Protein AF-A0A854QNI0-F1 (afdb_monomer_lite)

Sequence (153 aa):
MSVNAQESQTTGVLEGHHHAGPNPSSSSNSIASQPNSASGSGDLVQLEALVYKMDRDVGDVLELWDEYIVGRNGRLPVREMSSRNEFRKNEAEKNMFSRRKPIYEAIRELARGMNMSEREAAGLIEEYRTKNSMGLNKLSNVVKDDVKNMIVH

Radius of gyration: 31.99 Å; chains: 1; bounding box: 80×81×41 Å

pLDDT: mean 78.29, std 22.83, range [37.44, 98.56]

Foldseek 3Di:
DDDDDDDDDDDDDDDYDDDDDDDDDDDDDDDDDDDDDDPDPDPCVPVVPQPLAQDPPQFALLSLQCLQPPNDDSHHHPVVSVVDPVNVVDVVRVVVCLQSVLSVVLLVVLCVLVVHDSNVSSVVLRVVCVVVVHGSSRCSVCSVVVSVVVSVD

Structure (mmCIF, N/CA/C/O backbone):
data_AF-A0A854QNI0-F1
#
_entry.id   AF-A0A854QNI0-F1
#
loop_
_atom_site.group_PDB
_atom_site.id
_atom_site.type_symbol
_atom_site.label_atom_id
_atom_site.label_alt_id
_atom_site.label_comp_id
_atom_site.label_asym_id
_atom_site.label_entity_id
_atom_site.label_seq_id
_atom_site.pdbx_PDB_ins_code
_atom_site.Cartn_x
_atom_site.Cartn_y
_atom_site.Cartn_z
_atom_site.occupancy
_atom_site.B_iso_or_equiv
_atom_site.auth_seq_id
_atom_site.auth_comp_id
_atom_site.auth_asym_id
_atom_site.auth_atom_id
_atom_site.pdbx_PDB_model_num
ATOM 1 N N . MET A 1 1 ? -42.901 -54.020 25.909 1.00 39.03 1 MET A N 1
ATOM 2 C CA . MET A 1 1 ? -43.276 -55.201 25.103 1.00 39.03 1 MET A CA 1
ATOM 3 C C . MET A 1 1 ? -42.671 -55.006 23.720 1.00 39.03 1 MET A C 1
ATOM 5 O O . MET A 1 1 ? -42.868 -53.927 23.184 1.00 39.03 1 MET A O 1
ATOM 9 N N . SER A 1 2 ? -41.892 -55.920 23.142 1.00 45.19 2 SER A N 1
ATOM 10 C CA . SER A 1 2 ? -41.298 -57.144 23.708 1.00 45.19 2 SER A CA 1
ATOM 11 C C . SER A 1 2 ? -39.979 -57.477 22.992 1.00 45.19 2 SER A C 1
ATOM 13 O O . SER A 1 2 ? -39.689 -56.926 21.936 1.00 45.19 2 SER A O 1
ATOM 15 N N . VAL A 1 3 ? -39.178 -58.342 23.615 1.00 50.09 3 VAL A N 1
ATOM 16 C CA . VAL A 1 3 ? -37.849 -58.791 23.162 1.00 50.09 3 VAL A CA 1
ATOM 17 C C . VAL A 1 3 ? -37.881 -59.676 21.910 1.00 50.09 3 VAL A C 1
ATOM 19 O O . VAL A 1 3 ? -38.854 -60.399 21.711 1.00 50.09 3 VAL A O 1
ATOM 22 N N . ASN A 1 4 ? -36.793 -59.642 21.125 1.00 41.09 4 ASN A N 1
ATOM 23 C CA . ASN A 1 4 ? -36.002 -60.800 20.648 1.00 41.09 4 ASN A CA 1
ATOM 24 C C . ASN A 1 4 ? -34.802 -60.286 19.793 1.00 41.09 4 ASN A C 1
ATOM 26 O O . ASN A 1 4 ? -34.930 -59.223 19.194 1.00 41.09 4 ASN A O 1
ATOM 30 N N . ALA A 1 5 ? -33.571 -60.833 19.770 1.00 47.53 5 ALA A N 1
ATOM 31 C CA . ALA A 1 5 ? -33.043 -62.212 19.885 1.00 47.53 5 ALA A CA 1
ATOM 32 C C . ALA A 1 5 ? -33.348 -63.081 18.639 1.00 47.53 5 ALA A C 1
ATOM 34 O O . ALA A 1 5 ? -34.475 -63.065 18.166 1.00 47.53 5 ALA A O 1
ATOM 35 N N . GLN A 1 6 ? -32.452 -63.870 18.032 1.00 45.09 6 GLN A N 1
ATOM 36 C CA . GLN A 1 6 ? -31.027 -64.231 18.234 1.00 45.09 6 GLN A CA 1
ATOM 37 C C . GLN A 1 6 ? -30.493 -64.725 16.837 1.00 45.09 6 GLN A C 1
ATOM 39 O O . GLN A 1 6 ? -31.279 -64.728 15.893 1.00 45.09 6 GLN A O 1
ATOM 44 N N . GLU A 1 7 ? -29.241 -65.109 16.532 1.00 42.62 7 GLU A N 1
ATOM 45 C CA . GLU A 1 7 ? -28.044 -65.489 17.309 1.00 42.62 7 GLU A CA 1
ATOM 46 C C . GLU A 1 7 ? -26.734 -65.409 16.451 1.00 42.62 7 GLU A C 1
ATOM 48 O O . GLU A 1 7 ? -26.784 -65.006 15.294 1.00 42.62 7 GLU A O 1
ATOM 53 N N . SER A 1 8 ? -25.578 -65.765 17.045 1.00 48.47 8 SER A N 1
ATOM 54 C CA . SER A 1 8 ? -24.508 -66.717 16.615 1.00 48.47 8 SER A CA 1
ATOM 55 C C . SER A 1 8 ? -24.383 -67.238 15.154 1.00 48.47 8 SER A C 1
ATOM 57 O O . SER A 1 8 ? -25.345 -67.258 14.405 1.00 48.47 8 SER A O 1
ATOM 59 N N . GLN A 1 9 ? -23.247 -67.775 14.661 1.00 46.66 9 GLN A N 1
ATOM 60 C CA . GLN A 1 9 ? -21.956 -68.257 15.232 1.00 46.66 9 GLN A CA 1
ATOM 61 C C . GLN A 1 9 ? -20.886 -68.341 14.082 1.00 46.66 9 GLN A C 1
ATOM 63 O O . GLN A 1 9 ? -21.253 -68.091 12.940 1.00 46.66 9 GLN A O 1
ATOM 68 N N . THR A 1 10 ? -19.586 -68.684 14.210 1.00 45.28 10 THR A N 1
ATOM 69 C CA . THR A 1 10 ? -18.727 -69.149 15.329 1.00 45.28 10 THR A CA 1
ATOM 70 C C . THR A 1 10 ? -17.232 -68.735 15.158 1.00 45.28 10 THR A C 1
ATOM 72 O O . THR A 1 10 ? -16.897 -67.866 14.361 1.00 45.28 10 THR A O 1
ATOM 75 N N . THR A 1 11 ? -16.349 -69.344 15.954 1.00 44.62 11 THR A N 1
ATOM 76 C CA . THR A 1 11 ? -14.895 -69.190 16.187 1.00 44.62 11 THR A CA 1
ATOM 77 C C . THR A 1 11 ? -13.899 -69.761 15.151 1.00 44.62 11 THR A C 1
ATOM 79 O O . THR A 1 11 ? -14.118 -70.859 14.644 1.00 44.62 11 THR A O 1
ATOM 82 N N . GLY A 1 12 ? -12.680 -69.184 15.100 1.00 42.84 12 GLY A N 1
ATOM 83 C CA . GLY A 1 12 ? -11.448 -69.936 15.456 1.00 42.84 12 GLY A CA 1
ATOM 84 C C . GLY A 1 12 ? -10.191 -69.835 14.551 1.00 42.84 12 GLY A C 1
ATOM 85 O O . GLY A 1 12 ? -10.319 -69.507 13.379 1.00 42.84 12 GLY A O 1
ATOM 86 N N . VAL A 1 13 ? -8.956 -70.154 15.006 1.00 43.66 13 VAL A N 1
ATOM 87 C CA . VAL A 1 13 ? -8.365 -70.150 16.377 1.00 43.66 13 VAL A CA 1
ATOM 88 C C . VAL A 1 13 ? -6.818 -70.383 16.341 1.00 43.66 13 VAL A C 1
ATOM 90 O O . VAL A 1 13 ? -6.380 -71.190 15.530 1.00 43.66 13 VAL A O 1
ATOM 93 N N . LEU A 1 14 ? -6.040 -69.766 17.263 1.00 45.09 14 LEU A N 1
ATOM 94 C CA . LEU A 1 14 ? -4.629 -70.067 17.684 1.00 45.09 14 LEU A CA 1
ATOM 95 C C . LEU A 1 14 ? -3.472 -70.027 16.629 1.00 45.09 14 LEU A C 1
ATOM 97 O O . LEU A 1 14 ? -3.717 -70.091 15.433 1.00 45.09 14 LEU A O 1
ATOM 101 N N . GLU A 1 15 ? -2.166 -69.994 16.975 1.00 38.88 15 GLU A N 1
ATOM 102 C CA . GLU A 1 15 ? -1.412 -69.294 18.053 1.00 38.88 15 GLU A CA 1
ATOM 103 C C . GLU A 1 15 ? 0.129 -69.366 17.827 1.00 38.88 15 GLU A C 1
ATOM 105 O O . GLU A 1 15 ? 0.648 -70.429 17.502 1.00 38.88 15 GLU A O 1
ATOM 110 N N . GLY A 1 16 ? 0.857 -68.274 18.129 1.00 37.44 16 GLY A N 1
ATOM 111 C CA . GLY A 1 16 ? 2.235 -68.295 18.675 1.00 37.44 16 GLY A CA 1
ATOM 112 C C . GLY A 1 16 ? 3.420 -68.671 17.758 1.00 37.44 16 GLY A C 1
ATOM 113 O O . GLY A 1 16 ? 3.246 -68.995 16.591 1.00 37.44 16 GLY A O 1
ATOM 114 N N . HIS A 1 17 ? 4.676 -68.639 18.231 1.00 44.81 17 HIS A N 1
ATOM 115 C CA . HIS A 1 17 ? 5.286 -67.826 19.308 1.00 44.81 17 HIS A CA 1
ATOM 116 C C . HIS A 1 17 ? 6.841 -67.926 19.238 1.00 44.81 17 HIS A C 1
ATOM 118 O O . HIS A 1 17 ? 7.368 -68.724 18.475 1.00 44.81 17 HIS A O 1
ATOM 124 N N . HIS A 1 18 ? 7.554 -67.111 20.035 1.00 41.56 18 HIS A N 1
ATOM 125 C CA . HIS A 1 18 ? 8.967 -67.217 20.483 1.00 41.56 18 HIS A CA 1
ATOM 126 C C . HIS A 1 18 ? 10.091 -67.751 19.549 1.00 41.56 18 HIS A C 1
ATOM 128 O O . HIS A 1 18 ? 10.127 -68.915 19.184 1.00 41.56 18 HIS A O 1
ATOM 134 N N . HIS A 1 19 ? 11.168 -66.967 19.383 1.00 44.22 19 HIS A N 1
ATOM 135 C CA . HIS A 1 19 ? 12.467 -67.249 20.034 1.00 44.22 19 HIS A CA 1
ATOM 136 C C . HIS A 1 19 ? 13.478 -66.105 19.819 1.00 44.22 19 HIS A C 1
ATOM 138 O O . HIS A 1 19 ? 13.426 -65.394 18.820 1.00 44.22 19 HIS A O 1
ATOM 144 N N . ALA A 1 20 ? 14.418 -65.943 20.755 1.00 46.78 20 ALA A N 1
ATOM 145 C CA . ALA A 1 20 ? 15.547 -65.016 20.653 1.00 46.78 20 ALA A CA 1
ATOM 146 C C . ALA A 1 20 ? 16.868 -65.742 20.963 1.00 46.78 20 ALA A C 1
ATOM 148 O O . ALA A 1 20 ? 16.899 -66.631 21.815 1.00 46.78 20 ALA A O 1
ATOM 149 N N . GLY A 1 21 ? 17.953 -65.351 20.289 1.00 38.84 21 GLY A N 1
ATOM 150 C CA . GLY A 1 21 ? 19.297 -65.902 20.486 1.00 38.84 21 GLY A CA 1
ATOM 151 C C . GLY A 1 21 ? 20.326 -65.206 19.578 1.00 38.84 21 GLY A C 1
ATOM 152 O O . GLY A 1 21 ? 20.059 -65.080 18.384 1.00 38.84 21 GLY A O 1
ATOM 153 N N . PRO A 1 22 ? 21.466 -64.713 20.101 1.00 67.00 22 PRO A N 1
ATOM 154 C CA . PRO A 1 22 ? 22.460 -63.983 19.313 1.00 67.00 22 PRO A CA 1
ATOM 155 C C . PRO A 1 22 ? 23.631 -64.869 18.860 1.00 67.00 22 PRO A C 1
ATOM 157 O O . PRO A 1 22 ? 23.987 -65.827 19.542 1.00 67.00 22 PRO A O 1
ATOM 160 N N . ASN A 1 23 ? 24.326 -64.467 17.790 1.00 46.41 23 ASN A N 1
ATOM 161 C CA . ASN A 1 23 ? 25.773 -64.689 17.677 1.00 46.41 23 ASN A CA 1
ATOM 162 C C . ASN A 1 23 ? 26.413 -63.672 16.701 1.00 46.41 23 ASN A C 1
ATOM 164 O O . ASN A 1 23 ? 25.773 -63.332 15.704 1.00 46.41 23 ASN A O 1
ATOM 168 N N . PRO A 1 24 ? 27.639 -63.168 16.945 1.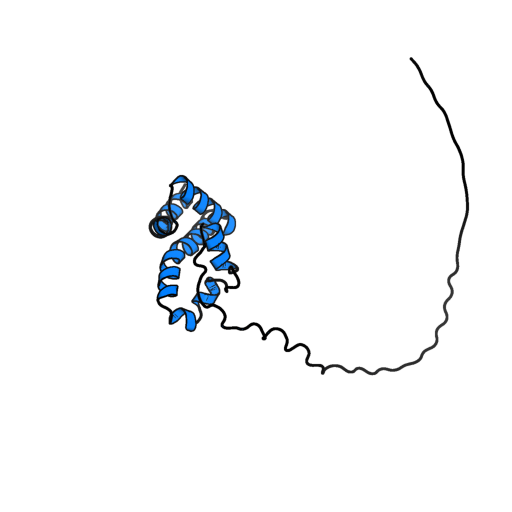00 56.84 24 PRO A N 1
ATOM 169 C CA . PRO A 1 24 ? 28.304 -62.205 16.070 1.00 56.84 24 PRO A CA 1
ATOM 170 C C . PRO A 1 24 ? 29.349 -62.862 15.153 1.00 56.84 24 PRO A C 1
ATOM 172 O O . PRO A 1 24 ? 29.871 -63.936 15.450 1.00 56.84 24 PRO A O 1
ATOM 175 N N . SER A 1 25 ? 29.763 -62.150 14.103 1.00 42.81 25 SER A N 1
ATOM 176 C CA . SER A 1 25 ? 31.154 -62.166 13.621 1.00 42.81 25 SER A CA 1
ATOM 177 C C . SER A 1 25 ? 31.453 -60.930 12.777 1.00 42.81 25 SER A C 1
ATOM 179 O O . SER A 1 25 ? 30.618 -60.468 12.003 1.00 42.81 25 SER A O 1
ATOM 181 N N . SER A 1 26 ? 32.647 -60.375 12.964 1.00 40.62 26 SER A N 1
ATOM 182 C CA . SER A 1 26 ? 33.073 -59.119 12.349 1.00 40.62 26 SER A CA 1
ATOM 183 C C . SER A 1 26 ? 33.486 -59.283 10.887 1.00 40.62 26 SER A C 1
ATOM 185 O O . SER A 1 26 ? 34.093 -60.280 10.503 1.00 40.62 26 SER A O 1
ATOM 187 N N . SER A 1 27 ? 33.300 -58.230 10.096 1.00 46.78 27 SER A N 1
ATOM 188 C CA . SER A 1 27 ? 34.162 -57.934 8.947 1.00 46.78 27 SER A CA 1
ATOM 189 C C . SER A 1 27 ? 34.271 -56.423 8.798 1.00 46.78 27 SER A C 1
ATOM 191 O O . SER A 1 27 ? 33.320 -55.746 8.415 1.00 46.78 27 SER A O 1
ATOM 193 N N . SER A 1 28 ? 35.424 -55.889 9.191 1.00 51.06 28 SER A N 1
ATOM 194 C CA . SER A 1 28 ? 35.722 -54.460 9.139 1.00 51.06 28 SER A CA 1
ATOM 195 C C . SER A 1 28 ? 35.869 -53.980 7.697 1.00 51.06 28 SER A C 1
ATOM 197 O O . SER A 1 28 ? 36.523 -54.647 6.903 1.00 51.06 28 SER A O 1
ATOM 199 N N . ASN A 1 29 ? 35.382 -52.775 7.395 1.00 45.38 29 ASN A N 1
ATOM 200 C CA . ASN A 1 29 ? 36.003 -51.920 6.381 1.00 45.38 29 ASN A CA 1
ATOM 201 C C . ASN A 1 29 ? 35.655 -50.447 6.627 1.00 45.38 29 ASN A C 1
ATOM 203 O O . ASN A 1 29 ? 34.657 -49.919 6.142 1.00 45.38 29 ASN A O 1
ATOM 207 N N . SER A 1 30 ? 36.504 -49.779 7.408 1.00 50.09 30 SER A N 1
ATOM 208 C CA . SER A 1 30 ? 36.417 -48.340 7.652 1.00 50.09 30 SER A CA 1
ATOM 209 C C . SER A 1 30 ? 36.969 -47.566 6.455 1.00 50.09 30 SER A C 1
ATOM 211 O O . SER A 1 30 ? 38.158 -47.265 6.410 1.00 50.09 30 SER A O 1
ATOM 213 N N . ILE A 1 31 ? 36.107 -47.210 5.502 1.00 45.50 31 ILE A N 1
ATOM 214 C CA . ILE A 1 31 ? 36.428 -46.221 4.463 1.00 45.50 31 ILE A CA 1
ATOM 215 C C . ILE A 1 31 ? 35.562 -44.984 4.701 1.00 45.50 31 ILE A C 1
ATOM 217 O O . ILE A 1 31 ? 34.471 -44.832 4.156 1.00 45.50 31 ILE A O 1
ATOM 221 N N . ALA A 1 32 ? 36.062 -44.088 5.553 1.00 49.53 32 ALA A N 1
ATOM 222 C CA . ALA A 1 32 ? 35.539 -42.733 5.636 1.00 49.53 32 ALA A CA 1
ATOM 223 C C . ALA A 1 32 ? 35.925 -41.996 4.345 1.00 49.53 32 ALA A C 1
ATOM 225 O O . ALA A 1 32 ? 37.107 -41.842 4.038 1.00 49.53 32 ALA A O 1
ATOM 226 N N . SER A 1 33 ? 34.940 -41.580 3.551 1.00 43.84 33 SER A N 1
ATOM 227 C CA . SER A 1 33 ? 35.171 -40.852 2.297 1.00 43.84 33 SER A CA 1
ATOM 228 C C . SER A 1 33 ? 34.027 -39.886 2.001 1.00 43.84 33 SER A C 1
ATOM 230 O O . SER A 1 33 ? 33.126 -40.152 1.211 1.00 43.84 33 SER A O 1
ATOM 232 N N . GLN A 1 34 ? 34.107 -38.727 2.646 1.00 55.19 34 GLN A N 1
ATOM 233 C CA . GLN A 1 34 ? 33.494 -37.480 2.199 1.00 55.19 34 GLN A CA 1
ATOM 234 C C . GLN A 1 34 ? 34.531 -36.349 2.332 1.00 55.19 34 GLN A C 1
ATOM 236 O O . GLN A 1 34 ? 35.433 -36.475 3.164 1.00 55.19 34 GLN A O 1
ATOM 241 N N . PRO A 1 35 ? 34.391 -35.230 1.595 1.00 49.31 35 PRO A N 1
ATOM 242 C CA . PRO A 1 35 ? 33.400 -34.958 0.548 1.00 49.31 35 PRO A CA 1
ATOM 243 C C . PRO A 1 35 ? 34.039 -34.712 -0.834 1.00 49.31 35 PRO A C 1
ATOM 245 O O . PRO A 1 35 ? 35.088 -34.083 -0.924 1.00 49.31 35 PRO A O 1
ATOM 248 N N . ASN A 1 36 ? 33.364 -35.125 -1.916 1.00 50.38 36 ASN A N 1
ATOM 249 C CA . ASN A 1 36 ? 33.291 -34.345 -3.165 1.00 50.38 36 ASN A CA 1
ATOM 250 C C . ASN A 1 36 ? 32.334 -34.982 -4.189 1.00 50.38 36 ASN A C 1
ATOM 252 O O . ASN A 1 36 ? 32.733 -35.815 -4.996 1.00 50.38 36 ASN A O 1
ATOM 256 N N . SER A 1 37 ? 31.084 -34.513 -4.189 1.00 44.34 37 SER A N 1
ATOM 257 C CA . SER A 1 37 ? 30.155 -34.618 -5.321 1.00 44.34 37 SER A CA 1
ATOM 258 C C . SER A 1 37 ? 29.370 -33.314 -5.395 1.00 44.34 37 SER A C 1
ATOM 260 O O . SER A 1 37 ? 28.436 -33.106 -4.623 1.00 44.34 37 SER A O 1
ATOM 262 N N . ALA A 1 38 ? 29.780 -32.409 -6.283 1.00 52.59 38 ALA A N 1
ATOM 263 C CA . ALA A 1 38 ? 29.114 -31.126 -6.479 1.00 52.59 38 ALA A CA 1
ATOM 264 C C . ALA A 1 38 ? 27.800 -31.315 -7.260 1.00 52.59 38 ALA A C 1
ATOM 266 O O . ALA A 1 38 ? 27.769 -31.181 -8.481 1.00 52.59 38 ALA A O 1
ATOM 267 N N . SER A 1 39 ? 26.722 -31.620 -6.534 1.00 49.31 39 SER A N 1
ATOM 268 C CA . SER A 1 39 ? 25.354 -31.707 -7.054 1.00 49.31 39 SER A CA 1
ATOM 269 C C . SER A 1 39 ? 24.374 -31.070 -6.058 1.00 49.31 39 SER A C 1
ATOM 271 O O . SER A 1 39 ? 24.450 -31.362 -4.871 1.00 49.31 39 SER A O 1
ATOM 273 N N . GLY A 1 40 ? 23.417 -30.230 -6.460 1.00 45.12 40 GLY A N 1
ATOM 274 C CA . GLY A 1 40 ? 23.137 -29.740 -7.811 1.00 45.12 40 GLY A CA 1
ATOM 275 C C . GLY A 1 40 ? 23.434 -28.250 -7.985 1.00 45.12 40 GLY A C 1
ATOM 276 O O . GLY A 1 40 ? 22.787 -27.418 -7.352 1.00 45.12 40 GLY A O 1
ATOM 277 N N . SER A 1 41 ? 24.285 -27.900 -8.953 1.00 54.00 41 SER A N 1
ATOM 278 C CA . SER A 1 41 ? 24.223 -26.593 -9.628 1.00 54.00 41 SER A CA 1
ATOM 279 C C . SER A 1 41 ? 22.982 -26.555 -10.536 1.00 54.00 41 SER A C 1
ATOM 281 O O . SER A 1 41 ? 23.103 -26.574 -11.757 1.00 54.00 41 SER A O 1
ATOM 283 N N . GLY A 1 42 ? 21.790 -26.619 -9.930 1.00 47.62 42 GLY A N 1
A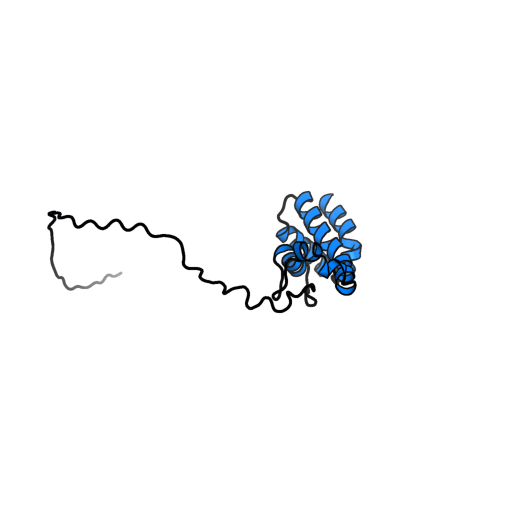TOM 284 C CA . GLY A 1 42 ? 20.525 -26.915 -10.619 1.00 47.62 42 GLY A CA 1
ATOM 285 C C . GLY A 1 42 ? 19.411 -25.881 -10.442 1.00 47.62 42 GLY A C 1
ATOM 286 O O . GLY A 1 42 ? 18.498 -25.864 -11.255 1.00 47.62 42 GLY A O 1
ATOM 287 N N . ASP A 1 43 ? 19.502 -24.993 -9.445 1.00 43.12 43 ASP A N 1
ATOM 288 C CA . ASP A 1 43 ? 18.443 -24.017 -9.108 1.00 43.12 43 ASP A CA 1
ATOM 289 C C . ASP A 1 43 ? 18.838 -22.556 -9.420 1.00 43.12 43 ASP A C 1
ATOM 291 O O . ASP A 1 43 ? 18.339 -21.593 -8.848 1.00 43.12 43 ASP A O 1
ATOM 295 N N . LEU A 1 44 ? 19.781 -22.376 -10.353 1.00 47.53 44 LEU A N 1
ATOM 296 C CA . LEU A 1 44 ? 20.107 -21.071 -10.952 1.00 47.53 44 LEU A CA 1
ATOM 297 C C . LEU A 1 44 ? 19.545 -20.928 -12.379 1.00 47.53 44 LEU A C 1
ATOM 299 O O . LEU A 1 44 ? 19.746 -19.900 -13.024 1.00 47.53 44 LEU A O 1
ATOM 303 N N . VAL A 1 45 ? 18.818 -21.940 -12.869 1.00 46.00 45 VAL A N 1
ATOM 304 C CA . VAL A 1 45 ? 18.337 -22.046 -14.261 1.00 46.00 45 VAL A CA 1
ATOM 305 C C . VAL A 1 45 ? 16.882 -21.571 -14.425 1.00 46.00 45 VAL A C 1
ATOM 307 O O . VAL A 1 45 ? 16.195 -21.950 -15.363 1.00 46.00 45 VAL A O 1
ATOM 310 N N . GLN A 1 46 ? 16.419 -20.680 -13.543 1.00 45.25 46 GLN A N 1
ATOM 311 C CA . GLN A 1 46 ? 15.300 -19.777 -13.844 1.00 45.25 46 GLN A CA 1
ATOM 312 C C . GLN A 1 46 ? 15.541 -18.355 -13.302 1.00 45.25 46 GLN A C 1
ATOM 314 O O . GLN A 1 46 ? 14.603 -17.619 -12.999 1.00 45.25 46 GLN A O 1
ATOM 319 N N . LEU A 1 47 ? 16.806 -17.911 -13.226 1.00 45.06 47 LEU A N 1
ATOM 320 C CA . LEU A 1 47 ? 17.144 -16.502 -12.962 1.00 45.06 47 LEU A CA 1
ATOM 321 C C . LEU A 1 47 ? 16.911 -15.608 -14.205 1.00 45.06 47 LEU A C 1
ATOM 323 O O . LEU A 1 47 ? 17.676 -14.682 -14.483 1.00 45.06 47 LEU A O 1
ATOM 327 N N . GLU A 1 48 ? 15.853 -15.897 -14.965 1.00 44.78 48 GLU A N 1
ATOM 328 C CA . GLU A 1 48 ? 15.449 -15.220 -16.197 1.00 44.78 48 GLU A CA 1
ATOM 329 C C . GLU A 1 48 ? 14.897 -13.827 -15.877 1.00 44.78 48 GLU A C 1
ATOM 331 O O . GLU A 1 48 ? 13.693 -13.600 -15.794 1.00 44.78 48 GLU A O 1
ATOM 336 N N . ALA A 1 49 ? 15.821 -12.890 -15.655 1.00 52.56 49 ALA A N 1
ATOM 337 C CA . ALA A 1 49 ? 15.550 -11.496 -15.329 1.00 52.56 49 ALA A CA 1
ATOM 338 C C . ALA A 1 49 ? 14.542 -11.325 -14.175 1.00 52.56 49 ALA A C 1
ATOM 340 O O . ALA A 1 49 ? 13.449 -10.795 -14.387 1.00 52.56 49 ALA A O 1
ATOM 341 N N . LEU A 1 50 ? 14.956 -11.719 -12.952 1.00 56.28 50 LEU A N 1
ATOM 342 C CA . LEU A 1 50 ? 14.277 -11.423 -11.674 1.00 56.28 50 LEU A CA 1
ATOM 343 C C . LEU A 1 50 ? 13.503 -10.105 -11.771 1.00 56.28 50 LEU A C 1
ATOM 345 O O . LEU A 1 50 ? 14.105 -9.031 -11.855 1.00 56.28 50 LEU A O 1
ATOM 349 N N . VAL A 1 51 ? 12.172 -10.192 -11.820 1.00 63.16 51 VAL A N 1
ATOM 350 C CA . VAL A 1 51 ? 11.351 -9.062 -12.255 1.00 63.16 51 VAL A CA 1
ATOM 351 C C . VAL A 1 51 ? 11.327 -8.006 -11.153 1.00 63.16 51 VAL A C 1
ATOM 353 O O . VAL A 1 51 ? 10.512 -8.053 -10.235 1.00 63.16 51 VAL A O 1
ATOM 356 N N . TYR A 1 52 ? 12.231 -7.028 -11.262 1.00 72.81 52 TYR A N 1
ATOM 357 C CA . TYR A 1 52 ? 12.337 -5.844 -10.400 1.00 72.81 52 TYR A CA 1
ATOM 358 C C . TYR A 1 52 ? 11.215 -4.834 -10.684 1.00 72.81 52 TYR A C 1
ATOM 360 O O . TYR A 1 52 ? 11.460 -3.655 -10.942 1.00 72.81 52 TYR A O 1
ATOM 368 N N . LYS A 1 53 ? 9.979 -5.334 -10.685 1.00 85.94 53 LYS A N 1
ATOM 369 C CA . LYS A 1 53 ? 8.736 -4.583 -10.801 1.00 85.94 53 LYS A CA 1
ATOM 370 C C . LYS A 1 53 ? 7.786 -5.091 -9.732 1.00 85.94 53 LYS A C 1
ATOM 372 O O . LYS A 1 53 ? 7.672 -6.304 -9.553 1.00 85.94 53 LYS A O 1
ATOM 377 N N . MET A 1 54 ? 7.100 -4.186 -9.049 1.00 92.50 54 MET A N 1
ATOM 378 C CA . MET A 1 54 ? 6.058 -4.585 -8.106 1.00 92.50 54 MET A CA 1
ATOM 379 C C . MET A 1 54 ? 4.812 -5.042 -8.887 1.00 92.50 54 MET A C 1
ATOM 381 O O . MET A 1 54 ? 4.646 -4.739 -10.075 1.00 92.50 54 MET A O 1
ATOM 385 N N . ASP A 1 55 ? 3.947 -5.802 -8.227 1.00 93.25 55 ASP A N 1
ATOM 386 C CA . ASP A 1 55 ? 2.733 -6.366 -8.798 1.00 93.25 55 ASP A CA 1
ATOM 387 C C . ASP A 1 55 ? 1.733 -5.255 -9.149 1.00 93.25 55 ASP A C 1
ATOM 389 O O . ASP A 1 55 ? 1.452 -4.366 -8.343 1.00 93.25 55 ASP A O 1
ATOM 393 N N . ARG A 1 56 ? 1.213 -5.259 -10.378 1.00 92.88 56 ARG A N 1
ATOM 394 C CA . ARG A 1 56 ? 0.327 -4.195 -10.875 1.00 92.88 56 ARG A CA 1
ATOM 395 C C . ARG A 1 56 ? -1.143 -4.471 -10.573 1.00 92.88 56 ARG A C 1
ATOM 397 O O . ARG A 1 56 ? -1.909 -3.516 -10.494 1.00 92.88 56 ARG A O 1
ATOM 404 N N . ASP A 1 57 ? -1.479 -5.728 -10.302 1.00 93.62 57 ASP A N 1
ATOM 405 C CA . ASP A 1 57 ? -2.853 -6.236 -10.261 1.00 93.62 57 ASP A CA 1
ATOM 406 C C . ASP A 1 57 ? -3.408 -6.360 -8.825 1.00 93.62 57 ASP A C 1
ATOM 408 O O . ASP A 1 57 ? -4.490 -6.892 -8.609 1.00 93.62 57 ASP A O 1
ATOM 412 N N . VAL A 1 58 ? -2.665 -5.837 -7.840 1.00 95.12 58 VAL A N 1
ATOM 413 C CA . VAL A 1 58 ? -3.014 -5.793 -6.407 1.00 95.12 58 VAL A CA 1
ATOM 414 C C . VAL A 1 58 ? -4.287 -4.970 -6.170 1.00 95.12 58 VAL A C 1
ATOM 416 O O . VAL A 1 58 ? -4.284 -3.752 -6.388 1.00 95.12 58 VAL A O 1
ATOM 419 N N . GLY A 1 59 ? -5.353 -5.622 -5.695 1.00 95.25 59 GLY A N 1
ATOM 420 C CA . GLY A 1 59 ? -6.687 -5.027 -5.544 1.00 95.25 59 GLY A CA 1
ATOM 421 C C . GLY A 1 59 ? -7.014 -4.463 -4.155 1.00 95.25 59 GLY A C 1
ATOM 422 O O . GLY A 1 59 ? -7.841 -3.548 -4.044 1.00 95.25 59 GLY A O 1
ATOM 423 N N . ASP A 1 60 ? -6.368 -4.973 -3.104 1.00 97.81 60 ASP A N 1
ATOM 424 C CA . ASP A 1 60 ? -6.694 -4.668 -1.704 1.00 97.81 60 ASP A CA 1
ATOM 425 C C . ASP A 1 60 ? -5.460 -4.514 -0.783 1.00 97.81 60 ASP A C 1
ATOM 427 O O . ASP A 1 60 ? -4.306 -4.622 -1.212 1.00 97.81 60 ASP A O 1
ATOM 431 N N . VAL A 1 61 ? -5.698 -4.168 0.488 1.00 98.12 61 VAL A N 1
ATOM 432 C CA . VAL A 1 61 ? -4.647 -3.890 1.484 1.00 98.12 61 VAL A CA 1
ATOM 433 C C . VAL A 1 61 ? -3.972 -5.160 2.028 1.00 98.12 61 VAL A C 1
ATOM 435 O O . VAL A 1 61 ? -2.797 -5.106 2.399 1.00 98.12 61 VAL A O 1
ATOM 438 N N . LEU A 1 62 ? -4.652 -6.310 2.027 1.00 98.31 62 LEU A N 1
ATOM 439 C CA . LEU A 1 62 ? -4.068 -7.600 2.411 1.00 98.31 62 LEU A CA 1
ATOM 440 C C . LEU A 1 62 ? -3.092 -8.080 1.329 1.00 98.31 62 LEU A C 1
ATOM 442 O O . LEU A 1 62 ? -1.969 -8.480 1.636 1.00 98.31 62 LEU A O 1
ATOM 446 N N . GLU A 1 63 ? -3.475 -7.949 0.059 1.00 97.88 63 GLU A N 1
ATOM 447 C CA . GLU A 1 63 ? -2.611 -8.243 -1.082 1.00 97.88 63 GLU A CA 1
ATOM 448 C C . GLU A 1 63 ? -1.404 -7.296 -1.167 1.00 97.88 63 GLU A C 1
ATOM 450 O O . GLU A 1 63 ? -0.301 -7.748 -1.481 1.00 97.88 63 GLU A O 1
ATOM 455 N N . LEU A 1 64 ? -1.578 -6.005 -0.843 1.00 97.31 64 LEU A N 1
ATOM 456 C CA . LEU A 1 64 ? -0.460 -5.065 -0.665 1.00 97.31 64 LEU A CA 1
ATOM 457 C C . LEU A 1 64 ? 0.506 -5.537 0.426 1.00 97.31 64 LEU A C 1
ATOM 459 O O . LEU A 1 64 ? 1.720 -5.384 0.285 1.00 97.31 64 LEU A O 1
ATOM 463 N N . TRP A 1 65 ? -0.015 -6.079 1.526 1.00 98.31 65 TRP A N 1
ATOM 464 C CA . TRP A 1 65 ? 0.819 -6.557 2.620 1.00 98.31 65 TRP A CA 1
ATOM 465 C C . TRP A 1 65 ? 1.610 -7.814 2.232 1.00 98.31 65 TRP A C 1
ATOM 467 O O . TRP A 1 65 ? 2.822 -7.869 2.453 1.00 98.31 65 TRP A O 1
ATOM 477 N N . ASP A 1 66 ? 0.968 -8.770 1.557 1.00 97.25 66 ASP A N 1
ATOM 478 C CA . ASP A 1 66 ? 1.638 -9.967 1.032 1.00 97.25 66 ASP A CA 1
ATOM 479 C C . ASP A 1 66 ? 2.705 -9.603 -0.012 1.00 97.25 66 ASP A C 1
ATOM 481 O O . ASP A 1 66 ? 3.822 -10.117 0.039 1.00 97.25 66 ASP A O 1
ATOM 485 N N . GLU A 1 67 ? 2.426 -8.635 -0.893 1.00 96.56 67 GLU A N 1
ATOM 486 C CA . GLU A 1 67 ? 3.413 -8.063 -1.818 1.00 96.56 67 GLU A CA 1
ATOM 487 C C . GLU A 1 67 ? 4.646 -7.494 -1.086 1.00 96.56 67 GLU A C 1
ATOM 489 O O . GLU A 1 67 ? 5.785 -7.637 -1.544 1.00 96.56 67 GLU A O 1
ATOM 494 N N . TYR A 1 68 ? 4.435 -6.846 0.061 1.00 97.19 68 TYR A N 1
ATOM 495 C CA . TYR A 1 68 ? 5.502 -6.208 0.827 1.00 97.19 68 TYR A CA 1
ATOM 496 C C . TYR A 1 68 ? 6.374 -7.202 1.602 1.00 97.19 68 TYR A C 1
ATOM 498 O O . TYR A 1 68 ? 7.595 -7.017 1.653 1.00 97.19 68 TYR A O 1
ATOM 506 N N . ILE A 1 69 ? 5.765 -8.247 2.174 1.00 97.38 69 ILE A N 1
ATOM 507 C CA . ILE A 1 69 ? 6.411 -9.200 3.091 1.00 97.38 69 ILE A CA 1
ATOM 508 C C . ILE A 1 69 ? 6.899 -10.481 2.408 1.00 97.38 69 ILE A C 1
ATOM 510 O O . ILE A 1 69 ? 7.999 -10.938 2.717 1.00 97.38 69 ILE A O 1
ATOM 514 N N . VAL A 1 70 ? 6.102 -11.049 1.501 1.00 95.00 70 VAL A N 1
ATOM 515 C CA . VAL A 1 70 ? 6.335 -12.365 0.870 1.00 95.00 70 VAL A CA 1
ATOM 516 C C . VAL A 1 70 ? 6.670 -12.226 -0.617 1.00 95.00 70 VAL A C 1
ATOM 518 O O . VAL A 1 70 ? 7.423 -13.030 -1.163 1.00 95.00 70 VAL A O 1
ATOM 521 N N . GLY A 1 71 ? 6.167 -11.173 -1.263 1.00 92.25 71 GLY A N 1
ATOM 522 C CA . GLY A 1 71 ? 6.154 -11.071 -2.716 1.00 92.25 71 GLY A CA 1
ATOM 523 C C . GLY A 1 71 ? 4.961 -11.821 -3.315 1.00 92.25 71 GLY A C 1
ATOM 524 O O . GLY A 1 71 ? 4.286 -12.607 -2.651 1.00 92.25 71 GLY A O 1
ATOM 525 N N . ARG A 1 72 ? 4.654 -11.535 -4.582 1.00 92.62 72 ARG A N 1
ATOM 526 C CA . ARG A 1 72 ? 3.473 -12.058 -5.289 1.00 92.62 72 ARG A CA 1
ATOM 527 C C . ARG A 1 72 ? 3.791 -12.332 -6.750 1.00 92.62 72 ARG A C 1
ATOM 529 O O . ARG A 1 72 ? 4.621 -11.640 -7.337 1.00 92.62 72 ARG A O 1
ATOM 536 N N . ASN A 1 73 ? 3.098 -13.301 -7.353 1.00 89.19 73 ASN A N 1
ATOM 537 C CA . ASN A 1 73 ? 3.161 -13.571 -8.796 1.00 89.19 73 ASN A CA 1
ATOM 538 C C . ASN A 1 73 ? 4.610 -13.715 -9.325 1.00 89.19 73 ASN A C 1
ATOM 540 O O . ASN A 1 73 ? 4.995 -13.087 -10.311 1.00 89.19 73 ASN A O 1
ATOM 544 N N . GLY A 1 74 ? 5.435 -14.496 -8.613 1.00 86.12 74 GLY A N 1
ATOM 545 C CA . GLY A 1 74 ? 6.847 -14.750 -8.943 1.00 86.12 74 GLY A CA 1
ATOM 546 C C . GLY A 1 74 ? 7.821 -13.594 -8.660 1.00 86.12 74 GLY A C 1
ATOM 547 O O . GLY A 1 74 ? 8.998 -13.693 -9.002 1.00 86.12 74 GLY A O 1
ATOM 548 N N . ARG A 1 75 ? 7.363 -12.490 -8.057 1.00 89.12 75 ARG A N 1
ATOM 549 C CA . ARG A 1 75 ? 8.173 -11.291 -7.772 1.00 89.12 75 ARG A CA 1
ATOM 550 C C . ARG A 1 75 ? 8.629 -11.275 -6.313 1.00 89.12 75 ARG A C 1
ATOM 552 O O . ARG A 1 75 ? 7.920 -11.747 -5.430 1.00 89.12 75 ARG A O 1
ATOM 559 N N . LEU A 1 76 ? 9.800 -10.684 -6.071 1.00 91.56 76 LEU A N 1
ATOM 560 C CA . LEU A 1 76 ? 10.400 -10.534 -4.737 1.00 91.56 76 LEU A CA 1
ATOM 561 C C . LEU A 1 76 ? 9.527 -9.691 -3.780 1.00 91.56 76 LEU A C 1
ATOM 563 O O . LEU A 1 76 ? 8.842 -8.778 -4.254 1.00 91.56 76 LEU A O 1
ATOM 567 N N . PRO A 1 77 ? 9.642 -9.886 -2.449 1.00 95.19 77 PRO A N 1
ATOM 568 C CA . PRO A 1 77 ? 9.089 -8.971 -1.450 1.00 95.19 77 PRO A CA 1
ATOM 569 C C . PRO A 1 77 ? 9.494 -7.520 -1.721 1.00 95.19 77 PRO A C 1
ATOM 571 O O . PRO A 1 77 ? 10.681 -7.216 -1.877 1.00 95.19 77 PRO A O 1
ATOM 574 N N . VAL A 1 78 ? 8.545 -6.582 -1.722 1.00 95.31 78 VAL A N 1
ATOM 575 C CA . VAL A 1 78 ? 8.845 -5.164 -2.013 1.00 95.31 78 VAL A CA 1
ATOM 576 C C . VAL A 1 78 ? 9.777 -4.544 -0.964 1.00 95.31 78 VAL A C 1
ATOM 578 O O . VAL A 1 78 ? 10.598 -3.687 -1.306 1.00 95.31 78 VAL A O 1
ATOM 581 N N . ARG A 1 79 ? 9.746 -5.020 0.291 1.00 95.19 79 ARG A N 1
ATOM 582 C CA . ARG A 1 79 ? 10.714 -4.629 1.335 1.00 95.19 79 ARG A CA 1
ATOM 583 C C . ARG A 1 79 ? 12.173 -4.923 0.940 1.00 95.19 79 ARG A C 1
ATOM 585 O O . ARG A 1 79 ? 13.063 -4.149 1.271 1.00 95.19 79 ARG A O 1
ATOM 592 N N . GLU A 1 80 ? 12.411 -6.003 0.194 1.00 93.38 80 GLU A N 1
ATOM 593 C CA . GLU A 1 80 ? 13.735 -6.421 -0.281 1.00 93.38 80 GLU A CA 1
ATOM 594 C C . GLU A 1 80 ? 14.040 -5.824 -1.656 1.00 93.38 80 GLU A C 1
ATOM 596 O O . GLU A 1 80 ? 15.142 -5.325 -1.881 1.00 93.38 80 GLU A O 1
ATOM 601 N N . MET A 1 81 ? 13.057 -5.804 -2.560 1.00 91.81 81 MET A N 1
ATOM 602 C CA . MET A 1 81 ? 13.178 -5.224 -3.900 1.00 91.81 81 MET A CA 1
ATOM 603 C C . MET A 1 81 ? 13.588 -3.745 -3.840 1.00 91.81 81 MET A C 1
ATOM 605 O O . MET A 1 81 ? 14.511 -3.335 -4.542 1.00 91.81 81 MET A O 1
ATOM 609 N N . SER A 1 82 ? 12.972 -2.966 -2.945 1.00 91.25 82 SER A N 1
ATOM 610 C CA . SER A 1 82 ? 13.229 -1.525 -2.785 1.00 91.25 82 SER A CA 1
ATOM 611 C C . SER A 1 82 ? 14.643 -1.180 -2.279 1.00 91.25 82 SER A C 1
ATOM 613 O O . SER A 1 82 ? 15.101 -0.045 -2.440 1.00 91.25 82 SER A O 1
ATOM 615 N N . SER A 1 83 ? 15.376 -2.154 -1.724 1.00 90.62 83 SER A N 1
ATOM 616 C CA . SER A 1 83 ? 16.787 -1.989 -1.346 1.00 90.62 83 SER A CA 1
ATOM 617 C C . SER A 1 83 ? 17.756 -2.019 -2.540 1.00 90.62 83 SER A C 1
ATOM 619 O O . SER A 1 83 ? 18.854 -1.465 -2.445 1.00 90.62 83 SER A O 1
ATOM 621 N N . ARG A 1 84 ? 17.360 -2.642 -3.661 1.00 89.62 84 ARG A N 1
ATOM 622 C CA . ARG A 1 84 ? 18.244 -2.977 -4.789 1.00 89.62 84 ARG A CA 1
ATOM 623 C C . ARG A 1 84 ? 18.540 -1.779 -5.699 1.00 89.62 84 ARG A C 1
ATOM 625 O O . ARG A 1 84 ? 17.733 -0.861 -5.851 1.00 89.62 84 ARG A O 1
ATOM 632 N N . ASN A 1 85 ? 19.704 -1.790 -6.347 1.00 88.19 85 ASN A N 1
ATOM 633 C CA . ASN A 1 85 ? 20.156 -0.676 -7.191 1.00 88.19 85 ASN A CA 1
ATOM 634 C C . ASN A 1 85 ? 19.410 -0.603 -8.531 1.00 88.19 85 ASN A C 1
ATOM 636 O O . ASN A 1 85 ? 19.289 0.471 -9.114 1.00 88.19 85 ASN A O 1
ATOM 640 N N . GLU A 1 86 ? 18.875 -1.727 -8.994 1.00 87.19 86 GLU A N 1
ATOM 641 C CA . GLU A 1 86 ? 18.067 -1.869 -10.206 1.00 87.19 86 GLU A CA 1
ATOM 642 C C . GLU A 1 86 ? 16.717 -1.169 -10.007 1.00 87.19 86 GLU A C 1
ATOM 644 O O . GLU A 1 86 ? 16.305 -0.351 -10.827 1.00 87.19 86 GLU A O 1
ATOM 649 N N . PHE A 1 87 ? 16.090 -1.401 -8.850 1.00 87.44 87 PHE A N 1
ATOM 650 C CA . PHE A 1 87 ? 14.863 -0.729 -8.426 1.00 87.44 87 PHE A CA 1
ATOM 651 C C . PHE A 1 87 ? 15.060 0.791 -8.307 1.00 87.44 87 PHE A C 1
ATOM 653 O O . PHE A 1 87 ? 14.265 1.574 -8.823 1.00 87.44 87 PHE A O 1
ATOM 660 N N . ARG A 1 88 ? 16.167 1.227 -7.690 1.00 84.62 88 ARG A N 1
ATOM 661 C CA . ARG A 1 88 ? 16.517 2.653 -7.522 1.00 84.62 88 ARG A CA 1
ATOM 662 C C . ARG A 1 88 ? 16.758 3.408 -8.835 1.00 84.62 88 ARG A C 1
ATOM 664 O O . ARG A 1 88 ? 16.731 4.635 -8.815 1.00 84.62 88 ARG A O 1
ATOM 671 N N . LYS A 1 89 ? 16.978 2.706 -9.951 1.00 88.88 89 LYS A N 1
ATOM 672 C CA . LYS A 1 89 ? 17.101 3.284 -11.302 1.00 88.88 89 LYS A CA 1
ATOM 673 C C . LYS A 1 89 ? 15.769 3.332 -12.064 1.00 88.88 89 LYS A C 1
ATOM 675 O O . LYS A 1 89 ? 15.722 3.895 -13.153 1.00 88.88 89 LYS A O 1
ATOM 680 N N . ASN A 1 90 ? 14.700 2.735 -11.531 1.00 90.56 90 ASN A N 1
ATOM 681 C CA . ASN A 1 90 ? 13.421 2.592 -12.219 1.00 90.56 90 ASN A CA 1
ATOM 682 C C . ASN A 1 90 ? 12.352 3.527 -11.628 1.00 90.56 90 ASN A C 1
ATOM 684 O O . ASN A 1 90 ? 11.646 3.188 -10.675 1.00 90.56 90 ASN A O 1
ATOM 688 N N . GLU A 1 91 ? 12.202 4.711 -12.226 1.00 93.06 91 GLU A N 1
ATOM 689 C CA . GLU A 1 91 ? 11.239 5.733 -11.788 1.00 93.06 91 GLU A CA 1
ATOM 690 C C . GLU A 1 91 ? 9.783 5.237 -11.762 1.00 93.06 91 GLU A C 1
ATOM 692 O O . GLU A 1 91 ? 9.012 5.630 -10.886 1.00 93.06 91 GLU A O 1
ATOM 697 N N . ALA A 1 92 ? 9.395 4.323 -12.659 1.00 92.31 92 ALA A N 1
ATOM 698 C CA . ALA A 1 92 ? 8.037 3.773 -12.697 1.00 92.31 92 ALA A CA 1
ATOM 699 C C . ALA A 1 92 ? 7.711 2.873 -11.488 1.00 92.31 92 ALA A C 1
ATOM 701 O O . ALA A 1 92 ? 6.541 2.742 -11.116 1.00 92.31 92 ALA A O 1
ATOM 702 N N . GLU A 1 93 ? 8.729 2.273 -10.869 1.00 92.94 93 GLU A N 1
ATOM 703 C CA . GLU A 1 93 ? 8.596 1.461 -9.653 1.00 92.94 93 GLU A CA 1
ATOM 704 C C . GLU A 1 93 ? 8.774 2.326 -8.402 1.00 92.94 93 GLU A C 1
ATOM 706 O O . GLU A 1 93 ? 7.968 2.225 -7.479 1.00 92.94 93 GLU A O 1
ATOM 711 N N . LYS A 1 94 ? 9.727 3.273 -8.400 1.00 93.94 94 LYS A N 1
ATOM 712 C CA . LYS A 1 94 ? 9.858 4.293 -7.339 1.00 93.94 94 LYS A CA 1
ATOM 713 C C . LYS A 1 94 ? 8.555 5.063 -7.122 1.00 93.94 94 LYS A C 1
ATOM 715 O O . LYS A 1 94 ? 8.141 5.241 -5.978 1.00 93.94 94 LYS A O 1
ATOM 720 N N . ASN A 1 95 ? 7.885 5.483 -8.195 1.00 94.31 95 ASN A N 1
ATOM 721 C CA . ASN A 1 95 ? 6.607 6.196 -8.119 1.00 94.31 95 ASN A CA 1
ATOM 722 C C . ASN A 1 95 ? 5.473 5.315 -7.570 1.00 94.31 95 ASN A C 1
ATOM 724 O O . ASN A 1 95 ? 4.643 5.792 -6.796 1.00 94.31 95 ASN A O 1
ATOM 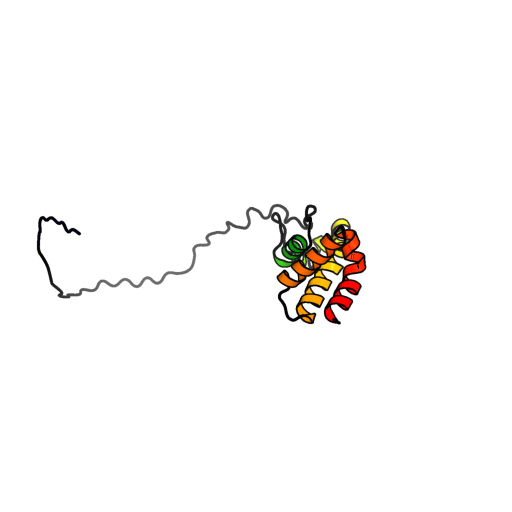728 N N . MET A 1 96 ? 5.433 4.026 -7.920 1.00 94.31 96 MET A N 1
ATOM 729 C CA . MET A 1 96 ? 4.421 3.105 -7.391 1.00 94.31 96 MET A CA 1
ATOM 730 C C . MET A 1 96 ? 4.677 2.746 -5.922 1.00 94.31 96 MET A C 1
ATOM 732 O O . MET A 1 96 ? 3.749 2.798 -5.116 1.00 94.31 96 MET A O 1
ATOM 736 N N . PHE A 1 97 ? 5.929 2.480 -5.549 1.00 95.56 97 PHE A N 1
ATOM 737 C CA . PHE A 1 97 ? 6.331 2.292 -4.158 1.00 95.56 97 PHE A CA 1
ATOM 738 C C . PHE A 1 97 ? 6.030 3.528 -3.320 1.00 95.56 97 PHE A C 1
ATOM 740 O O . PHE A 1 97 ? 5.469 3.395 -2.243 1.00 95.56 97 PHE A O 1
ATOM 747 N N . SER A 1 98 ? 6.302 4.734 -3.825 1.00 95.19 98 SER A N 1
ATOM 748 C CA . SER A 1 98 ? 6.002 5.978 -3.102 1.00 95.19 98 SER A CA 1
ATOM 749 C C . SER A 1 98 ? 4.500 6.166 -2.852 1.00 95.19 98 SER A C 1
ATOM 751 O O . SER A 1 98 ? 4.125 6.699 -1.813 1.00 95.19 98 SER A O 1
ATOM 753 N N . ARG A 1 99 ? 3.636 5.671 -3.754 1.00 95.19 99 ARG A N 1
ATOM 754 C CA . ARG A 1 99 ? 2.171 5.653 -3.579 1.00 95.19 99 ARG A CA 1
ATOM 755 C C . ARG A 1 99 ? 1.689 4.557 -2.621 1.00 95.19 99 ARG A C 1
ATOM 757 O O . ARG A 1 99 ? 0.720 4.774 -1.908 1.00 95.19 99 ARG A O 1
ATOM 764 N N . ARG A 1 100 ? 2.338 3.388 -2.577 1.00 96.75 100 ARG A N 1
ATOM 765 C CA . ARG A 1 100 ? 1.947 2.265 -1.693 1.00 96.75 100 ARG A CA 1
ATOM 766 C C . ARG A 1 100 ? 2.562 2.342 -0.290 1.00 96.75 100 ARG A C 1
ATOM 768 O O . ARG A 1 100 ? 1.947 1.899 0.677 1.00 96.75 100 ARG A O 1
ATOM 775 N N . LYS A 1 101 ? 3.733 2.968 -0.157 1.00 96.88 101 LYS A N 1
ATOM 776 C CA . LYS A 1 101 ? 4.502 3.112 1.088 1.00 96.88 101 LYS A CA 1
ATOM 777 C C . LYS A 1 101 ? 3.694 3.660 2.277 1.00 96.88 101 LYS A C 1
ATOM 779 O O . LYS A 1 101 ? 3.849 3.081 3.349 1.00 96.88 101 LYS A O 1
ATOM 784 N N . PRO A 1 102 ? 2.823 4.684 2.144 1.00 97.88 102 PRO A N 1
ATOM 785 C CA . PRO A 1 102 ? 2.002 5.152 3.262 1.00 97.88 102 PRO A CA 1
ATOM 786 C C . PRO A 1 102 ? 1.142 4.050 3.890 1.00 97.88 102 PRO A C 1
ATOM 788 O O . PRO A 1 102 ? 0.996 4.030 5.106 1.00 97.88 102 PRO A O 1
ATOM 791 N N . ILE A 1 103 ? 0.647 3.099 3.088 1.00 98.31 103 ILE A N 1
ATOM 792 C CA . ILE A 1 103 ? -0.148 1.957 3.560 1.00 98.31 103 ILE A CA 1
ATOM 793 C C . ILE A 1 103 ? 0.762 0.943 4.274 1.00 98.31 103 ILE A C 1
ATOM 795 O O . ILE A 1 103 ? 0.457 0.533 5.390 1.00 98.31 103 ILE A O 1
ATOM 799 N N . TYR A 1 104 ? 1.930 0.608 3.704 1.00 98.19 104 TYR A N 1
ATOM 800 C CA . TYR A 1 104 ? 2.916 -0.272 4.362 1.00 98.19 104 TYR A CA 1
ATOM 801 C C . TYR A 1 104 ? 3.482 0.305 5.676 1.00 98.19 104 TYR A C 1
ATOM 803 O O . TYR A 1 104 ? 4.042 -0.435 6.487 1.00 98.19 104 TYR A O 1
ATOM 811 N N . GLU A 1 105 ? 3.455 1.626 5.862 1.00 97.75 105 GLU A N 1
ATOM 812 C CA . GLU A 1 105 ? 3.821 2.285 7.121 1.00 97.75 105 GLU A CA 1
ATOM 813 C C . GLU A 1 105 ? 2.641 2.264 8.099 1.00 97.75 105 GLU A C 1
ATOM 815 O O . GLU A 1 105 ? 2.802 1.789 9.220 1.00 97.75 105 GLU A O 1
ATOM 820 N N . ALA A 1 106 ? 1.444 2.655 7.652 1.00 98.06 106 ALA A N 1
ATOM 821 C CA . ALA A 1 106 ? 0.246 2.709 8.485 1.00 98.06 106 ALA A CA 1
ATOM 822 C C . ALA A 1 106 ? -0.171 1.338 9.056 1.00 98.06 106 ALA A C 1
ATOM 824 O O . ALA A 1 106 ? -0.545 1.266 10.222 1.00 98.06 106 ALA A O 1
ATOM 825 N N . ILE A 1 107 ? -0.019 0.241 8.297 1.00 98.56 107 ILE A N 1
ATOM 826 C CA . ILE A 1 107 ? -0.224 -1.135 8.803 1.00 98.56 107 ILE A CA 1
ATOM 827 C C . ILE A 1 107 ? 0.649 -1.405 10.039 1.00 98.56 107 ILE A C 1
ATOM 829 O O . ILE A 1 107 ? 0.169 -1.923 11.044 1.00 98.56 107 ILE A O 1
ATOM 833 N N . ARG A 1 108 ? 1.929 -1.015 9.989 1.00 97.81 108 ARG A N 1
ATOM 834 C CA . ARG A 1 108 ? 2.891 -1.222 11.084 1.00 97.81 108 ARG A CA 1
ATOM 835 C C . ARG A 1 108 ? 2.669 -0.281 12.257 1.00 97.81 108 ARG A C 1
ATOM 837 O O . ARG A 1 108 ? 2.880 -0.669 13.404 1.00 97.81 108 ARG A O 1
ATOM 844 N N . GLU A 1 109 ? 2.252 0.949 11.981 1.00 97.56 109 GLU A N 1
ATOM 845 C CA . GLU A 1 109 ? 1.913 1.926 13.013 1.00 97.56 109 GLU A CA 1
ATOM 846 C C . GLU A 1 109 ? 0.652 1.501 13.781 1.00 97.56 109 GLU A C 1
ATOM 848 O O . GLU A 1 109 ? 0.676 1.545 15.011 1.00 97.56 109 GLU A O 1
ATOM 853 N N . LEU A 1 110 ? -0.375 0.989 13.088 1.00 97.56 110 LEU A N 1
ATOM 854 C CA . LEU A 1 110 ? -1.595 0.433 13.682 1.00 97.56 110 LEU A CA 1
ATOM 855 C C . LEU A 1 110 ? -1.319 -0.856 14.471 1.00 97.56 110 LEU A C 1
ATOM 857 O O . LEU A 1 110 ? -1.692 -0.942 15.638 1.00 97.56 110 LEU A O 1
ATOM 861 N N . ALA A 1 111 ? -0.600 -1.819 13.880 1.00 97.88 111 ALA A N 1
ATOM 862 C CA . ALA A 1 111 ? -0.245 -3.084 14.532 1.00 97.88 111 ALA A CA 1
ATOM 863 C C . ALA A 1 111 ? 0.501 -2.870 15.859 1.00 97.88 111 ALA A C 1
ATOM 865 O O . ALA A 1 111 ? 0.142 -3.439 16.890 1.00 97.88 111 ALA A O 1
ATOM 866 N N . ARG A 1 112 ? 1.499 -1.974 15.852 1.00 97.19 112 ARG A N 1
ATOM 867 C CA . ARG A 1 112 ? 2.239 -1.567 17.054 1.00 97.19 112 ARG A CA 1
ATOM 868 C C . ARG A 1 112 ? 1.369 -0.774 18.033 1.00 97.19 112 ARG A C 1
ATOM 870 O O . ARG A 1 112 ? 1.514 -0.958 19.234 1.00 97.19 112 ARG A O 1
ATOM 877 N N . GLY A 1 113 ? 0.516 0.126 17.539 1.00 95.56 113 GLY A N 1
ATOM 878 C CA . GLY A 1 113 ? -0.329 0.989 18.369 1.00 95.56 113 GLY A CA 1
ATOM 879 C C . GLY A 1 113 ? -1.414 0.228 19.133 1.00 95.56 113 GLY A C 1
ATOM 880 O O . GLY A 1 113 ? -1.670 0.543 20.289 1.00 95.56 113 GLY A O 1
ATOM 881 N N . MET A 1 114 ? -1.997 -0.800 18.511 1.00 95.44 114 MET A N 1
ATOM 882 C CA . MET A 1 114 ? -3.075 -1.618 19.083 1.00 95.44 114 MET A CA 1
ATOM 883 C C . MET A 1 114 ? -2.606 -2.989 19.610 1.00 95.44 114 MET A C 1
ATOM 885 O O . MET A 1 114 ? -3.433 -3.791 20.034 1.00 95.44 114 MET A O 1
ATOM 889 N N . ASN A 1 115 ? -1.296 -3.272 19.583 1.00 96.50 115 ASN A N 1
ATOM 890 C CA . ASN A 1 115 ? -0.690 -4.547 19.994 1.00 96.50 115 ASN A CA 1
ATOM 891 C C . ASN A 1 115 ? -1.347 -5.780 19.323 1.00 96.50 115 ASN A C 1
ATOM 893 O O . ASN A 1 115 ? -1.797 -6.715 19.985 1.00 96.50 115 ASN A O 1
ATOM 897 N N . MET A 1 116 ? -1.386 -5.769 17.989 1.00 97.62 116 MET A N 1
ATOM 898 C CA . MET A 1 116 ? -1.908 -6.850 17.138 1.00 97.62 116 MET A CA 1
ATOM 899 C C . MET A 1 116 ? -0.918 -7.208 16.023 1.00 97.62 116 MET A C 1
ATOM 901 O O . MET A 1 116 ? 0.089 -6.521 15.836 1.00 97.62 116 MET A O 1
ATOM 905 N N . SER A 1 117 ? -1.179 -8.272 15.259 1.00 98.31 117 SER A N 1
ATOM 906 C CA . SER A 1 117 ? -0.336 -8.604 14.108 1.00 98.31 117 SER A CA 1
ATOM 907 C C . SER A 1 117 ? -0.516 -7.614 12.953 1.00 98.31 117 SER A C 1
ATOM 909 O O . SER A 1 117 ? -1.572 -7.011 12.752 1.00 98.31 117 SER A O 1
ATOM 911 N N . GLU A 1 118 ? 0.516 -7.495 12.119 1.00 98.31 118 GLU A N 1
ATOM 912 C CA . GLU A 1 118 ? 0.472 -6.671 10.906 1.00 98.31 118 GLU A CA 1
ATOM 913 C C . GLU A 1 118 ? -0.587 -7.172 9.899 1.00 98.31 118 GLU A C 1
ATOM 915 O O . GLU A 1 118 ? -1.122 -6.385 9.121 1.00 98.31 118 GLU A O 1
ATOM 920 N N . ARG A 1 119 ? -0.957 -8.464 9.942 1.00 98.00 119 ARG A N 1
ATOM 921 C CA . ARG A 1 119 ? -2.021 -9.037 9.099 1.00 98.00 119 ARG A CA 1
ATOM 922 C C . ARG A 1 119 ? -3.419 -8.632 9.575 1.00 98.00 119 ARG A C 1
ATOM 924 O O . ARG A 1 119 ? -4.266 -8.331 8.738 1.00 98.00 119 ARG A O 1
ATOM 931 N N . GLU A 1 120 ? -3.651 -8.586 10.886 1.00 98.19 120 GLU A N 1
ATOM 932 C CA . GLU A 1 120 ? -4.904 -8.080 11.470 1.00 98.19 120 GLU A CA 1
ATOM 933 C C . GLU A 1 120 ? -5.056 -6.576 11.211 1.00 98.19 120 GLU A C 1
ATOM 935 O O . GLU A 1 120 ? -6.100 -6.136 10.732 1.00 98.19 120 GLU A O 1
ATOM 940 N N . ALA A 1 121 ? -3.984 -5.802 11.407 1.00 98.25 121 ALA A N 1
ATOM 941 C CA . ALA A 1 121 ? -3.961 -4.374 11.098 1.00 98.25 121 ALA A CA 1
ATOM 942 C C . ALA A 1 121 ? -4.239 -4.086 9.609 1.00 98.25 121 ALA A C 1
ATOM 944 O O . ALA A 1 121 ? -5.008 -3.179 9.290 1.00 98.25 121 ALA A O 1
ATOM 945 N N . ALA A 1 122 ? -3.680 -4.881 8.688 1.00 98.56 122 ALA A N 1
ATOM 946 C CA . ALA A 1 122 ? -4.010 -4.795 7.264 1.00 98.56 122 ALA A CA 1
ATOM 947 C C . ALA A 1 122 ? -5.497 -5.098 6.985 1.00 98.56 122 ALA A C 1
ATOM 949 O O . ALA A 1 122 ? -6.106 -4.425 6.154 1.00 98.56 122 ALA A O 1
ATOM 950 N N . GLY A 1 123 ? -6.101 -6.043 7.715 1.00 98.31 123 GLY A N 1
ATOM 951 C CA . GLY A 1 123 ? -7.535 -6.344 7.645 1.00 98.31 123 GLY A CA 1
ATOM 952 C C . GLY A 1 123 ? -8.427 -5.194 8.124 1.00 98.31 123 GLY A C 1
ATOM 953 O O . GLY A 1 123 ? -9.388 -4.847 7.442 1.00 98.31 123 GLY A O 1
ATOM 954 N N . LEU A 1 124 ? -8.085 -4.540 9.240 1.00 97.81 124 LEU A N 1
ATOM 955 C CA . LEU A 1 124 ? -8.831 -3.373 9.738 1.00 97.81 124 LEU A CA 1
ATOM 956 C C . LEU A 1 124 ? -8.746 -2.173 8.783 1.00 97.81 124 LEU A C 1
ATOM 958 O O . LEU A 1 124 ? -9.737 -1.473 8.569 1.00 97.81 124 LEU A O 1
ATOM 962 N N . ILE A 1 125 ? -7.580 -1.949 8.170 1.00 98.12 125 ILE A N 1
ATOM 963 C CA . ILE A 1 125 ? -7.403 -0.894 7.164 1.00 98.12 125 ILE A CA 1
ATOM 964 C C . ILE A 1 125 ? -8.178 -1.234 5.874 1.00 98.12 125 ILE A C 1
ATOM 966 O O . ILE A 1 125 ? -8.699 -0.325 5.228 1.00 98.12 125 ILE A O 1
ATOM 970 N N . GLU A 1 126 ? -8.329 -2.516 5.524 1.00 98.50 126 GLU A N 1
ATOM 971 C CA . GLU A 1 126 ? -9.181 -2.964 4.414 1.00 98.50 126 GLU A CA 1
ATOM 972 C C . GLU A 1 126 ? -10.684 -2.796 4.706 1.00 98.50 126 GLU A C 1
ATOM 974 O O . GLU A 1 126 ? -11.425 -2.311 3.845 1.00 98.50 126 GLU A O 1
ATOM 979 N N . GLU A 1 127 ? -11.148 -3.110 5.922 1.00 97.44 127 GLU A N 1
ATOM 980 C CA . GLU A 1 127 ? -12.531 -2.832 6.341 1.00 97.44 127 GLU A CA 1
ATOM 981 C C . GLU A 1 127 ? -12.810 -1.323 6.281 1.00 97.44 127 GLU A C 1
ATOM 983 O O . GLU A 1 127 ? -13.785 -0.887 5.668 1.00 97.44 127 GLU A O 1
ATOM 988 N N . TYR A 1 128 ? -11.913 -0.498 6.830 1.00 95.94 128 TYR A N 1
ATOM 989 C CA . TYR A 1 128 ? -12.022 0.957 6.740 1.00 95.94 128 TYR A CA 1
ATOM 990 C C . TYR A 1 128 ? -12.060 1.446 5.281 1.00 95.94 128 TYR A C 1
ATOM 992 O O . TYR A 1 128 ? -12.905 2.275 4.922 1.00 95.94 128 TYR A O 1
ATOM 1000 N N . ARG A 1 129 ? -11.187 0.910 4.417 1.00 97.69 129 ARG A N 1
ATOM 1001 C CA . ARG A 1 129 ? -11.120 1.249 2.989 1.00 97.69 129 ARG A CA 1
ATOM 1002 C C . ARG A 1 129 ? -12.431 0.945 2.266 1.00 97.69 129 ARG A C 1
ATOM 1004 O O . ARG A 1 129 ? -12.932 1.802 1.532 1.00 97.69 129 ARG A O 1
ATOM 1011 N N . THR A 1 130 ? -12.966 -0.258 2.452 1.00 97.88 130 THR A N 1
ATOM 1012 C CA . THR A 1 130 ? -14.179 -0.743 1.773 1.00 97.88 130 THR A CA 1
ATOM 1013 C C . THR A 1 130 ? -15.431 -0.035 2.280 1.00 97.88 130 THR A C 1
ATOM 1015 O O . THR A 1 130 ? -16.207 0.471 1.471 1.00 97.88 130 THR A O 1
ATOM 1018 N N . LYS A 1 131 ? -15.569 0.128 3.600 1.00 97.06 131 LYS A N 1
ATOM 1019 C CA . LYS A 1 131 ? -16.645 0.889 4.263 1.00 97.06 131 LYS A CA 1
ATOM 1020 C C . LYS A 1 131 ? -16.745 2.345 3.796 1.00 97.06 131 LYS A C 1
ATOM 1022 O O . LYS A 1 131 ? -17.838 2.899 3.751 1.00 97.06 131 LYS A O 1
ATOM 1027 N N . ASN A 1 132 ? -15.618 2.951 3.415 1.00 95.69 132 ASN A N 1
ATOM 1028 C CA . ASN A 1 132 ? -15.542 4.318 2.886 1.00 95.69 132 ASN A CA 1
ATOM 1029 C C . ASN A 1 132 ? -15.414 4.386 1.347 1.00 95.69 132 ASN A C 1
ATOM 1031 O O . ASN A 1 132 ? -15.071 5.443 0.802 1.00 95.69 132 ASN A O 1
ATOM 1035 N N . SER A 1 133 ? -15.658 3.273 0.642 1.00 96.25 133 SER A N 1
ATOM 1036 C CA . SER A 1 133 ? -15.603 3.150 -0.825 1.00 96.25 133 SER A CA 1
ATOM 1037 C C . SER A 1 133 ? -14.318 3.717 -1.451 1.00 96.25 133 SER A C 1
ATOM 1039 O O . SER A 1 133 ? -14.347 4.400 -2.478 1.00 96.25 133 SER A O 1
ATOM 1041 N N . MET A 1 134 ? -13.165 3.487 -0.814 1.00 96.38 134 MET A N 1
ATOM 1042 C CA . MET A 1 134 ? -11.884 4.054 -1.238 1.00 96.38 134 MET A CA 1
ATOM 1043 C C . MET A 1 134 ? -11.093 3.104 -2.151 1.00 96.38 134 MET A C 1
ATOM 1045 O O . MET A 1 134 ? -10.788 1.964 -1.803 1.00 96.38 134 MET A O 1
ATOM 1049 N N . GLY A 1 135 ? -10.650 3.598 -3.308 1.00 96.25 135 GLY A N 1
ATOM 1050 C CA . GLY A 1 135 ? -9.554 2.958 -4.044 1.00 96.25 135 GLY A CA 1
ATOM 1051 C C . GLY A 1 135 ? -8.224 3.111 -3.292 1.00 96.25 135 GLY A C 1
ATOM 1052 O O . GLY A 1 135 ? -8.030 4.100 -2.580 1.00 96.25 135 GLY A O 1
ATOM 1053 N N . LEU A 1 136 ? -7.277 2.186 -3.489 1.00 95.94 136 LEU A N 1
ATOM 1054 C CA . LEU A 1 136 ? -5.968 2.193 -2.806 1.00 95.94 136 LEU A CA 1
ATOM 1055 C C . LEU A 1 136 ? -5.210 3.532 -2.935 1.00 95.94 136 LEU A C 1
ATOM 1057 O O . LEU A 1 136 ? -4.564 3.969 -1.990 1.00 95.94 136 LEU A O 1
ATOM 1061 N N . ASN A 1 137 ? -5.346 4.232 -4.069 1.00 94.06 137 ASN A N 1
ATOM 1062 C CA . ASN A 1 137 ? -4.733 5.550 -4.301 1.00 94.06 137 ASN A CA 1
ATOM 1063 C C . ASN A 1 137 ? -5.429 6.721 -3.575 1.00 94.06 137 ASN A C 1
ATOM 1065 O O . ASN A 1 137 ? -4.874 7.813 -3.502 1.00 94.06 137 ASN A O 1
ATOM 1069 N N . LYS A 1 138 ? -6.666 6.542 -3.097 1.00 95.69 138 LYS A N 1
ATOM 1070 C CA . LYS A 1 138 ? -7.302 7.499 -2.180 1.00 95.69 138 LYS A CA 1
ATOM 1071 C C . LYS A 1 138 ? -6.827 7.206 -0.759 1.00 95.69 138 LYS A C 1
ATOM 1073 O O . LYS A 1 138 ? -6.362 8.119 -0.087 1.00 95.69 138 LYS A O 1
ATOM 1078 N N . LEU A 1 139 ? -6.862 5.929 -0.363 1.00 97.38 139 LEU A N 1
ATOM 1079 C CA . LEU A 1 139 ? -6.393 5.453 0.941 1.00 97.38 139 LEU A CA 1
ATOM 1080 C C . LEU A 1 139 ? -4.955 5.911 1.235 1.00 97.38 139 LEU A C 1
ATOM 1082 O O . LEU A 1 139 ? -4.711 6.482 2.291 1.00 97.38 139 LEU A O 1
ATOM 1086 N N . SER A 1 140 ? -4.021 5.757 0.288 1.00 96.62 140 SER A N 1
ATOM 1087 C CA . SER A 1 140 ? -2.613 6.167 0.448 1.00 96.62 140 SER A CA 1
ATOM 1088 C C . SER A 1 140 ? -2.401 7.618 0.888 1.00 96.62 140 SER A C 1
ATOM 1090 O O . SER A 1 140 ? -1.349 7.933 1.439 1.00 96.62 140 SER A O 1
ATOM 1092 N N . ASN A 1 141 ? -3.376 8.494 0.639 1.00 96.06 141 ASN A N 1
ATOM 1093 C CA . ASN A 1 141 ? -3.276 9.927 0.899 1.00 96.06 141 ASN A CA 1
ATOM 1094 C C . ASN A 1 141 ? -3.898 10.335 2.247 1.00 96.06 141 ASN A C 1
ATOM 1096 O O . ASN A 1 141 ? -3.686 11.466 2.668 1.00 96.06 141 ASN A O 1
ATOM 1100 N N . VAL A 1 142 ? -4.665 9.447 2.894 1.00 95.94 142 VAL A N 1
ATOM 1101 C CA . VAL A 1 142 ? -5.413 9.721 4.143 1.00 95.94 142 VAL A CA 1
ATOM 1102 C C . VAL A 1 142 ? -5.069 8.758 5.285 1.00 95.94 142 VAL A C 1
ATOM 1104 O O . VAL A 1 142 ? -5.145 9.128 6.452 1.00 95.94 142 VAL A O 1
ATOM 1107 N N . VAL A 1 143 ? -4.595 7.547 4.961 1.00 95.69 143 VAL A N 1
ATOM 1108 C CA . VAL A 1 143 ? -4.430 6.428 5.907 1.00 95.69 143 VAL A CA 1
ATOM 1109 C C . VAL A 1 143 ? -3.552 6.740 7.123 1.00 95.69 143 VAL A C 1
ATOM 1111 O O . VAL A 1 143 ? -3.718 6.108 8.158 1.00 95.69 143 VAL A O 1
ATOM 1114 N N . LYS A 1 144 ? -2.636 7.715 7.035 1.00 92.19 144 LYS A N 1
ATOM 1115 C CA . LYS A 1 144 ? -1.792 8.121 8.171 1.00 92.19 144 LYS A CA 1
ATOM 1116 C C . LYS A 1 144 ? -2.563 8.890 9.241 1.00 92.19 144 LYS A C 1
ATOM 1118 O O . LYS A 1 144 ? -2.379 8.620 10.425 1.00 92.19 144 LYS A O 1
ATOM 1123 N N . ASP A 1 145 ? -3.425 9.816 8.833 1.00 91.62 145 ASP A N 1
ATOM 1124 C CA . ASP A 1 145 ? -4.277 10.558 9.762 1.00 91.62 145 ASP A CA 1
ATOM 1125 C C . ASP A 1 145 ? -5.393 9.648 10.294 1.00 91.62 145 ASP A C 1
ATOM 1127 O O . ASP A 1 145 ? -5.667 9.643 11.493 1.00 91.62 145 ASP A O 1
ATOM 1131 N N . ASP A 1 146 ? -5.949 8.787 9.436 1.00 90.31 146 ASP A N 1
ATOM 1132 C CA . ASP A 1 146 ? -6.970 7.807 9.821 1.00 90.31 146 ASP A CA 1
ATOM 1133 C C . ASP A 1 146 ? -6.443 6.788 10.850 1.00 90.31 146 ASP A C 1
ATOM 1135 O O . ASP A 1 146 ? -7.049 6.621 11.908 1.00 90.31 146 ASP A O 1
ATOM 1139 N N . VAL A 1 147 ? -5.277 6.165 10.619 1.00 89.31 147 VAL A N 1
ATOM 1140 C CA . VAL A 1 147 ? -4.654 5.243 11.592 1.00 89.31 147 VAL A CA 1
ATOM 1141 C C . VAL A 1 147 ? -4.281 5.954 12.892 1.00 89.31 147 VAL A C 1
ATOM 1143 O O . VAL A 1 147 ? -4.463 5.389 13.969 1.00 89.31 147 VAL A O 1
ATOM 1146 N N . LYS A 1 148 ? -3.819 7.208 12.830 1.00 88.38 148 LYS A N 1
ATOM 1147 C CA . LYS A 1 148 ? -3.561 8.000 14.038 1.00 88.38 148 LYS A CA 1
ATOM 1148 C C . LYS A 1 148 ? -4.835 8.199 14.868 1.00 88.38 148 LYS A C 1
ATOM 1150 O O . LYS A 1 148 ? -4.761 8.114 16.090 1.00 88.38 148 LYS A O 1
ATOM 1155 N N . ASN A 1 149 ? -5.984 8.413 14.227 1.00 89.69 149 ASN A N 1
ATOM 1156 C CA . ASN A 1 149 ? -7.274 8.505 14.914 1.00 89.69 149 ASN A CA 1
ATOM 1157 C C . ASN A 1 149 ? -7.717 7.142 15.485 1.00 89.69 149 ASN A C 1
ATOM 1159 O O . ASN A 1 149 ? -8.226 7.093 16.600 1.00 89.69 149 ASN A O 1
ATOM 1163 N N . MET A 1 150 ? -7.466 6.033 14.775 1.00 87.50 150 MET A N 1
ATOM 1164 C CA . MET A 1 150 ? -7.791 4.668 15.233 1.00 87.50 150 MET A CA 1
ATOM 1165 C C . MET A 1 150 ? -6.985 4.197 16.457 1.00 87.50 150 MET A C 1
ATOM 1167 O O . MET A 1 150 ? -7.444 3.309 17.162 1.00 87.50 150 MET A O 1
ATOM 1171 N N . ILE A 1 151 ? -5.798 4.759 16.716 1.00 88.94 151 ILE A N 1
ATOM 1172 C CA . ILE A 1 151 ? -4.946 4.400 17.873 1.00 88.94 151 ILE A CA 1
ATOM 1173 C C . ILE A 1 151 ? -5.319 5.196 19.145 1.00 88.94 151 ILE A C 1
ATOM 1175 O O . ILE A 1 151 ? -4.899 4.846 20.245 1.00 88.94 151 ILE A O 1
ATOM 1179 N N . VAL A 1 152 ? -6.077 6.291 19.013 1.00 80.69 152 VAL A N 1
ATOM 1180 C CA . VAL A 1 152 ? -6.360 7.256 20.100 1.00 80.69 152 VAL A CA 1
ATOM 1181 C C . VAL A 1 152 ? -7.739 7.034 20.756 1.00 80.69 152 VAL A C 1
ATOM 1183 O O . VAL A 1 152 ? -8.090 7.740 21.704 1.00 80.69 152 VAL A O 1
ATOM 1186 N N . HIS A 1 153 ? -8.502 6.041 20.288 1.00 57.91 153 HIS A N 1
ATOM 1187 C CA . HIS A 1 153 ? -9.854 5.698 20.745 1.00 57.91 153 HIS A CA 1
ATOM 1188 C C . HIS A 1 153 ? -9.948 4.266 21.282 1.00 57.91 153 HIS A C 1
ATOM 1190 O O . HIS A 1 153 ? -10.679 4.102 22.284 1.00 57.91 153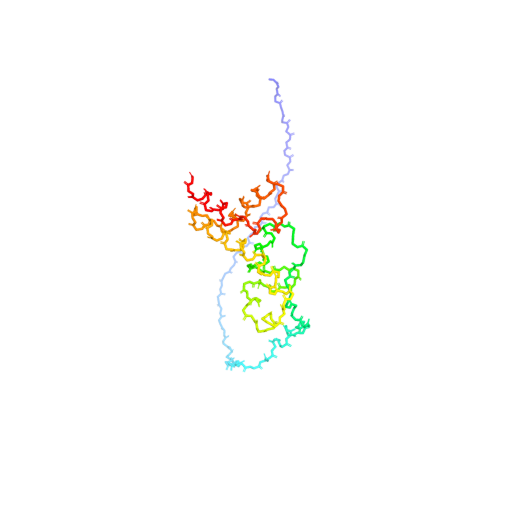 HIS 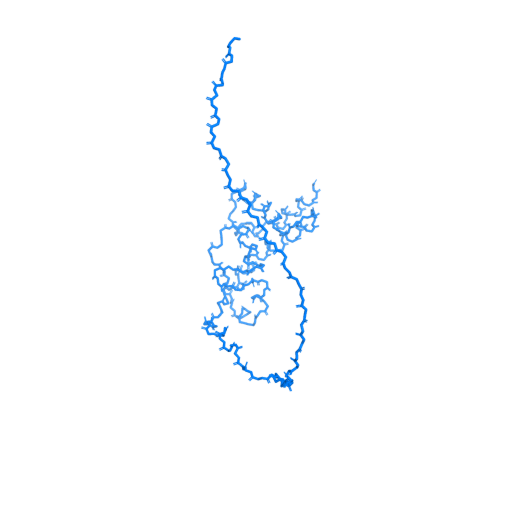A O 1
#

InterPro domains:
  IPR022210 Transcription activator GCR1-like d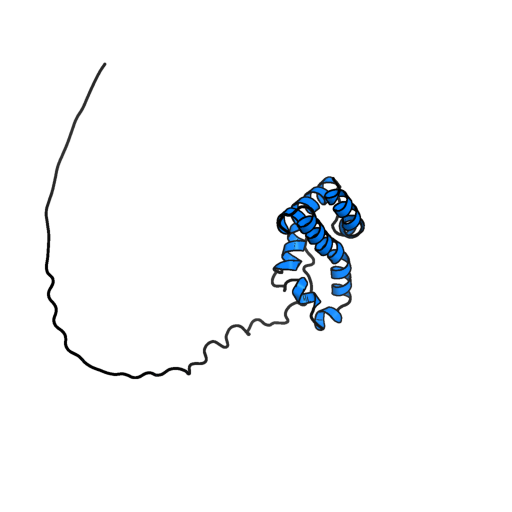omain [PF12550] (52-129)
  IPR052146 High-osmolarity-induced transcription [PTHR37784] (4-151)

Secondary structure (DSSP, 8-state):
----------------------------------------TTSSTT-S----S--S---SHHHHHHHHHT-STTPPPHHHHTTSHHHHT-HHHHHHHHHHHHHHHHHHHHHHHTT--HHHHHHHHHHHHHHTT--HHHHTTTHHHHHHHHT--

Organism: NCBI:txid1230072